Protein AF-A0A6V7M420-F1 (afdb_monomer)

Nearest PDB structures (foldseek):
  4k7r-assembly1_A  TM=6.117E-01  e=6.259E+00  Escherichia coli K-12
  6h03-assembly1_G  TM=1.681E-01  e=2.183E+00  Homo sapiens
  8jyw-assembly1_A  TM=1.915E-01  e=5.921E+00  Trichoplax adhaerens
  7pag-assembly1_A  TM=1.605E-01  e=6.992E+00  Mus musculus

pLDDT: mean 83.32, std 15.63, range [33.69, 97.94]

Organism: NCBI:txid1563983

InterPro domains:
  IPR001747 Vitellogenin, N-terminal [PF01347] (2-129)
  IPR015816 Vitellinogen, beta-sheet N-terminal [G3DSA:2.30.230.10] (2-146)
  IPR015819 Lipid transport protein, beta-sheet shell [SSF56968] (2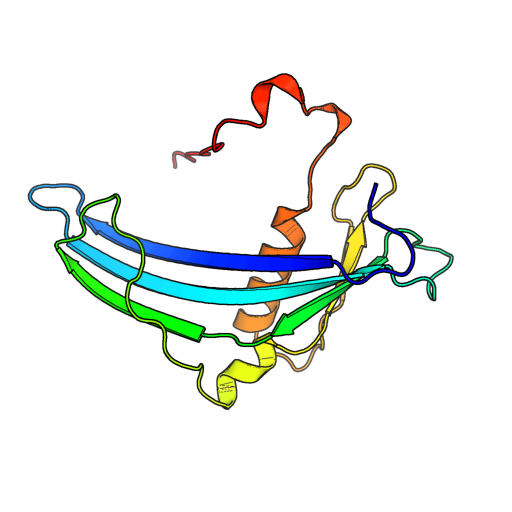-132)
  IPR050733 Vitellogenin/Apolipophorin [PTHR23345] (2-128)

Radius of gyration: 17.58 Å; Cα contacts (8 Å, |Δi|>4): 234; chains: 1; bounding box: 36×35×54 Å

Mean predicted aligned error: 7.97 Å

Sequence (146 aa):
PFPQDKVVTYKYVGDVKAGTIEPAPYASEFGISAYLHLKQDKRDAAHPNTFIAALSNVESGVYNGVSNVQDGYEVYDSIPEAAKIIEHPFAIVYDDLGRLLGVRINHQEPGWSKNMKKAIASMFNVDLHQLDLATLTKPKSFIANE

Structure (mmCIF, N/CA/C/O backbone):
data_AF-A0A6V7M420-F1
#
_entry.id   AF-A0A6V7M420-F1
#
loop_
_atom_site.group_PDB
_atom_site.id
_atom_site.type_symbol
_atom_site.label_atom_id
_atom_site.label_alt_id
_atom_site.label_comp_id
_atom_site.label_asym_id
_atom_site.label_entity_id
_atom_site.label_seq_id
_atom_site.pdbx_PDB_ins_code
_atom_site.Cartn_x
_atom_site.Cartn_y
_atom_site.Cartn_z
_atom_site.occupancy
_atom_site.B_iso_or_equiv
_atom_site.auth_seq_id
_atom_site.auth_comp_id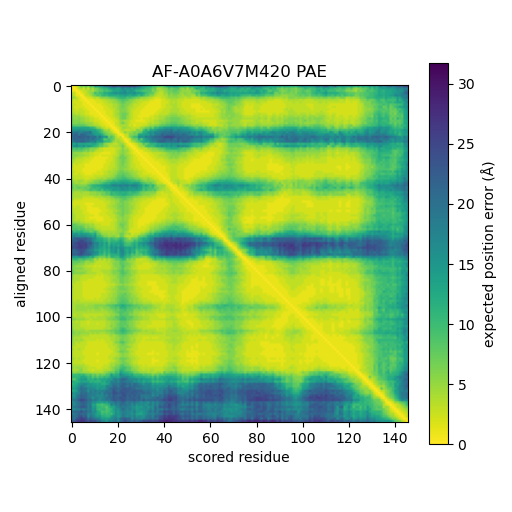
_atom_site.auth_asym_id
_atom_site.auth_atom_id
_atom_site.pdbx_PDB_model_num
ATOM 1 N N . PRO A 1 1 ? -18.720 5.451 4.525 1.00 62.94 1 PRO A N 1
ATOM 2 C CA . PRO A 1 1 ? -18.361 4.966 5.883 1.00 62.94 1 PRO A CA 1
ATOM 3 C C . PRO A 1 1 ? -17.649 3.605 5.821 1.00 62.94 1 PRO A C 1
ATOM 5 O O . PRO A 1 1 ? -18.130 2.715 5.123 1.00 62.94 1 PRO A O 1
ATOM 8 N N . PHE A 1 2 ? -16.509 3.454 6.506 1.00 73.69 2 PHE A N 1
ATOM 9 C CA . PHE A 1 2 ? -15.787 2.175 6.584 1.00 73.69 2 PHE A CA 1
ATOM 10 C C . PHE A 1 2 ? -16.604 1.153 7.401 1.00 73.69 2 PHE A C 1
ATOM 12 O O . PHE A 1 2 ? -17.187 1.535 8.420 1.00 73.69 2 PHE A O 1
ATOM 19 N N . PRO A 1 3 ? -16.701 -0.122 6.981 1.00 80.44 3 PRO A N 1
ATOM 20 C CA . PRO A 1 3 ? -17.501 -1.105 7.698 1.00 80.44 3 PRO A CA 1
ATOM 21 C C . PRO A 1 3 ? -16.876 -1.428 9.059 1.00 80.44 3 PRO A C 1
ATOM 23 O O . PRO A 1 3 ? -15.730 -1.867 9.152 1.00 80.44 3 PRO A O 1
ATOM 26 N N . GLN A 1 4 ? -17.655 -1.228 10.121 1.00 81.69 4 GLN A N 1
ATOM 27 C CA . GLN A 1 4 ? -17.197 -1.485 11.483 1.00 81.69 4 GLN A CA 1
ATOM 28 C C . GLN A 1 4 ? -16.937 -2.976 11.709 1.00 81.69 4 GLN A C 1
ATOM 30 O O . GLN A 1 4 ? -17.686 -3.826 11.227 1.00 81.69 4 GLN A O 1
ATOM 35 N N . ASP A 1 5 ? -15.861 -3.274 12.440 1.00 83.50 5 ASP A N 1
ATOM 36 C CA . ASP A 1 5 ? -15.441 -4.628 12.840 1.00 83.50 5 ASP A CA 1
ATOM 37 C C . ASP A 1 5 ? -15.187 -5.606 11.684 1.00 83.50 5 ASP A C 1
ATOM 39 O O . ASP A 1 5 ? -15.040 -6.810 11.898 1.00 83.50 5 ASP A O 1
ATOM 43 N N . LYS A 1 6 ? -15.066 -5.095 10.455 1.00 90.88 6 LYS A N 1
ATOM 44 C CA . LYS A 1 6 ? -14.725 -5.885 9.273 1.00 90.88 6 LYS A CA 1
ATOM 45 C C . LYS A 1 6 ? -13.334 -5.533 8.768 1.00 90.88 6 LYS A C 1
ATOM 47 O O . LYS A 1 6 ? -12.864 -4.404 8.903 1.00 90.88 6 LYS A O 1
ATOM 52 N N . VAL A 1 7 ? -12.692 -6.530 8.169 1.00 94.19 7 VAL A N 1
ATOM 53 C CA . VAL A 1 7 ? -11.508 -6.321 7.339 1.00 94.19 7 VAL A CA 1
ATOM 54 C C . VAL A 1 7 ? -11.993 -6.083 5.919 1.00 94.19 7 VAL A C 1
ATOM 56 O O . VAL A 1 7 ? -12.731 -6.905 5.374 1.00 94.19 7 VAL A O 1
ATOM 59 N N . VAL A 1 8 ? -11.592 -4.966 5.324 1.00 94.62 8 VAL A N 1
ATOM 60 C CA . VAL A 1 8 ? -11.808 -4.713 3.898 1.00 94.62 8 VAL A CA 1
ATOM 61 C C . VAL A 1 8 ? -10.536 -5.092 3.162 1.00 94.62 8 VAL A C 1
ATOM 63 O O . VAL A 1 8 ? -9.449 -4.690 3.569 1.00 94.62 8 VAL A O 1
ATOM 66 N N . THR A 1 9 ? -10.676 -5.882 2.101 1.00 95.88 9 THR A N 1
ATOM 67 C CA . THR A 1 9 ? -9.551 -6.318 1.271 1.00 95.88 9 THR A CA 1
ATOM 68 C C . THR A 1 9 ? -9.686 -5.712 -0.115 1.00 95.88 9 THR A C 1
ATOM 70 O O . THR A 1 9 ? -10.712 -5.889 -0.769 1.00 95.88 9 THR A O 1
ATOM 73 N N . TYR A 1 10 ? -8.648 -5.008 -0.553 1.00 94.69 10 TYR A N 1
ATOM 74 C CA . TYR A 1 10 ? -8.535 -4.420 -1.881 1.00 94.69 10 TYR A CA 1
ATOM 75 C C . TYR A 1 10 ? -7.463 -5.155 -2.679 1.00 94.69 10 TYR A C 1
ATOM 77 O O . TYR A 1 10 ? -6.445 -5.560 -2.119 1.00 94.69 10 TYR A O 1
ATOM 85 N N . LYS A 1 11 ? -7.652 -5.275 -3.996 1.00 94.50 11 LYS A N 1
ATOM 86 C CA . LYS A 1 11 ? -6.536 -5.569 -4.898 1.00 94.50 11 LYS A CA 1
ATOM 87 C C . LYS A 1 11 ? -5.744 -4.277 -5.084 1.00 94.50 11 LYS A C 1
ATOM 89 O O . LYS A 1 11 ? -6.298 -3.289 -5.561 1.00 94.50 11 LYS A O 1
ATOM 94 N N . TYR A 1 12 ? -4.482 -4.282 -4.677 1.00 93.50 12 TYR A N 1
ATOM 95 C CA . TYR A 1 12 ? -3.558 -3.170 -4.849 1.00 93.50 12 TYR A CA 1
ATOM 96 C C . TYR A 1 12 ? -2.642 -3.460 -6.037 1.00 93.50 12 TYR A C 1
ATOM 98 O O . TYR A 1 12 ? -2.065 -4.544 -6.139 1.00 93.50 12 TYR A O 1
ATOM 106 N N . VAL A 1 13 ? -2.532 -2.492 -6.940 1.00 91.25 13 VAL A N 1
ATOM 107 C CA . VAL A 1 13 ? -1.597 -2.514 -8.063 1.00 91.25 13 VAL A CA 1
ATOM 108 C C . VAL A 1 13 ? -0.950 -1.141 -8.125 1.00 91.25 13 VAL A C 1
ATOM 110 O O . VAL A 1 13 ? -1.649 -0.129 -8.067 1.00 91.25 13 VAL A O 1
ATOM 113 N N . GLY A 1 14 ? 0.372 -1.117 -8.206 1.00 88.94 14 GLY A N 1
ATOM 114 C CA . GLY A 1 14 ? 1.138 0.089 -8.477 1.00 88.94 14 GLY A CA 1
ATOM 115 C C . GLY A 1 14 ? 2.190 -0.212 -9.526 1.00 88.94 14 GLY A C 1
ATOM 116 O O . GLY A 1 14 ? 2.800 -1.278 -9.501 1.00 88.94 14 GLY A O 1
ATOM 117 N N . ASP A 1 15 ? 2.418 0.720 -10.435 1.00 88.00 15 ASP A N 1
ATOM 118 C CA . ASP A 1 15 ? 3.480 0.618 -11.421 1.00 88.00 15 ASP A CA 1
ATOM 119 C C . ASP A 1 15 ? 4.182 1.963 -11.593 1.00 88.00 15 ASP A C 1
ATOM 121 O O . ASP A 1 15 ? 3.647 3.030 -11.282 1.00 88.00 15 ASP A O 1
ATOM 125 N N . VAL A 1 16 ? 5.434 1.886 -12.024 1.00 85.50 16 VAL A N 1
ATOM 126 C CA . VAL A 1 16 ? 6.220 3.025 -12.473 1.00 85.50 16 VAL A CA 1
ATOM 127 C C . VAL A 1 16 ? 6.801 2.677 -13.830 1.00 85.50 16 VAL A C 1
ATOM 129 O O . VAL A 1 16 ? 7.348 1.591 -14.019 1.00 85.50 16 VAL A O 1
ATOM 132 N N . LYS A 1 17 ? 6.681 3.606 -14.775 1.00 85.31 17 LYS A N 1
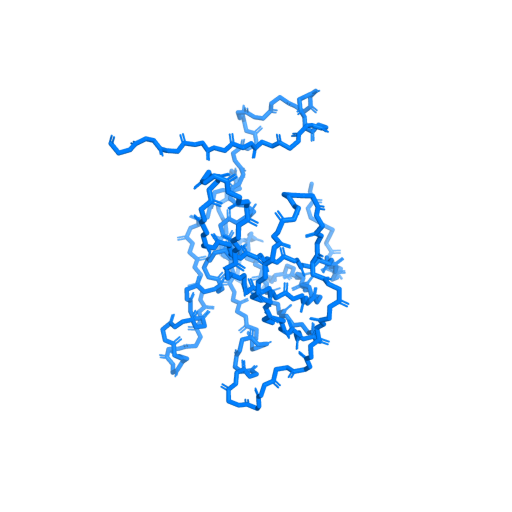ATOM 133 C CA . LYS A 1 17 ? 7.177 3.461 -16.141 1.00 85.31 17 LYS A CA 1
ATOM 134 C C . LYS A 1 17 ? 8.120 4.618 -16.441 1.00 85.31 17 LYS A C 1
ATOM 136 O O . LYS A 1 17 ? 7.770 5.776 -16.221 1.00 85.31 17 LYS A O 1
ATOM 141 N N . ALA A 1 18 ? 9.311 4.309 -16.934 1.00 85.12 18 ALA A N 1
ATOM 142 C CA . ALA A 1 18 ? 10.288 5.283 -17.401 1.00 85.12 18 ALA A CA 1
ATOM 143 C C . ALA A 1 18 ? 10.665 4.934 -18.842 1.00 85.12 18 ALA A C 1
ATOM 145 O O . ALA A 1 18 ? 11.132 3.828 -19.112 1.00 85.12 18 ALA A O 1
ATOM 146 N N . GLY A 1 19 ? 10.446 5.856 -19.776 1.00 82.75 19 GLY A N 1
ATOM 147 C CA . GLY A 1 19 ? 10.561 5.546 -21.196 1.00 82.75 19 GLY A CA 1
ATOM 148 C C . GLY A 1 19 ? 10.496 6.758 -22.113 1.00 82.75 19 GLY A C 1
ATOM 149 O O . GLY A 1 19 ? 10.334 7.891 -21.663 1.00 82.75 19 GLY A O 1
ATOM 150 N N . THR A 1 20 ? 10.620 6.502 -23.412 1.00 78.75 20 THR A N 1
ATOM 151 C CA . THR A 1 20 ? 10.439 7.500 -24.472 1.00 78.75 20 THR A CA 1
ATOM 152 C C . THR A 1 20 ? 9.061 7.348 -25.092 1.00 78.75 20 THR A C 1
ATOM 154 O O . THR A 1 20 ? 8.619 6.228 -25.321 1.00 78.75 20 THR A O 1
ATOM 157 N N . ILE A 1 21 ? 8.387 8.461 -25.386 1.00 70.06 21 ILE A N 1
ATOM 158 C CA . ILE A 1 21 ? 7.113 8.452 -26.128 1.00 70.06 21 ILE A CA 1
ATOM 159 C C . ILE A 1 21 ? 7.382 8.451 -27.644 1.00 70.06 21 ILE A C 1
ATOM 161 O O . ILE A 1 21 ? 6.676 7.787 -28.398 1.00 70.06 21 ILE A O 1
ATOM 165 N N . GLU A 1 22 ? 8.447 9.124 -28.087 1.00 68.38 22 GLU A N 1
ATOM 166 C CA . GLU A 1 22 ? 8.865 9.225 -29.490 1.00 68.38 22 GLU A CA 1
ATOM 167 C C . GLU A 1 22 ? 10.349 8.848 -29.659 1.00 68.38 22 GLU A C 1
ATOM 169 O O . GLU A 1 22 ? 11.135 9.067 -28.732 1.00 68.38 22 GLU A O 1
ATOM 174 N N . PRO A 1 23 ? 10.776 8.319 -30.829 1.00 65.06 23 PRO A N 1
ATOM 175 C CA . PRO A 1 23 ? 9.977 7.969 -32.015 1.00 65.06 23 PRO A CA 1
ATOM 176 C C . PRO A 1 23 ? 9.306 6.583 -31.937 1.00 65.06 23 PRO A C 1
ATOM 178 O O . PRO A 1 23 ? 8.488 6.255 -32.791 1.00 65.06 23 PRO A O 1
ATOM 181 N N . ALA A 1 24 ? 9.639 5.771 -30.929 1.00 64.25 24 ALA A N 1
ATOM 182 C CA . ALA A 1 24 ? 8.966 4.511 -30.627 1.00 64.25 24 ALA A CA 1
ATOM 183 C C . ALA A 1 24 ? 8.806 4.371 -29.106 1.00 64.25 24 ALA A C 1
ATOM 185 O O . ALA A 1 24 ? 9.744 4.707 -28.371 1.00 64.25 24 ALA A O 1
ATOM 186 N N . PRO A 1 25 ? 7.648 3.886 -28.625 1.00 73.31 25 PRO A N 1
ATOM 187 C CA . PRO A 1 25 ? 7.404 3.783 -27.205 1.00 73.31 25 PRO A CA 1
ATOM 188 C C . PRO A 1 25 ? 8.200 2.614 -26.634 1.00 73.31 25 PRO A C 1
ATOM 190 O O . PRO A 1 25 ? 7.962 1.446 -26.941 1.00 73.31 25 PRO A O 1
ATOM 193 N N . TYR A 1 26 ? 9.184 2.944 -25.813 1.00 78.88 26 TYR A N 1
ATOM 194 C CA . TYR A 1 26 ? 10.021 1.975 -25.125 1.00 78.88 26 TYR A CA 1
ATOM 195 C C . TYR A 1 26 ? 10.067 2.363 -23.660 1.00 78.88 26 TYR A C 1
ATOM 197 O O . TYR A 1 26 ? 10.348 3.522 -23.349 1.00 78.88 26 TYR A O 1
ATOM 205 N N . ALA A 1 27 ? 9.783 1.419 -22.768 1.00 81.81 27 ALA A N 1
ATOM 206 C CA . ALA A 1 27 ? 9.747 1.687 -21.341 1.00 81.81 27 ALA A CA 1
ATOM 207 C C . ALA A 1 27 ? 10.458 0.594 -20.549 1.00 81.81 27 ALA A C 1
ATOM 209 O O . ALA A 1 27 ? 10.317 -0.601 -20.811 1.00 81.81 27 ALA A O 1
ATOM 210 N N . SER A 1 28 ? 11.214 1.043 -19.551 1.00 83.50 28 SER A N 1
ATOM 211 C CA . SER A 1 28 ? 11.539 0.248 -18.377 1.00 83.50 28 SER A CA 1
ATOM 212 C C . SER A 1 28 ? 10.434 0.474 -17.364 1.00 83.50 28 SER A C 1
ATOM 214 O O . SER A 1 28 ? 10.187 1.602 -16.936 1.00 83.50 28 SER A O 1
ATOM 216 N N . GLU A 1 29 ? 9.758 -0.594 -16.998 1.00 86.19 29 GLU A N 1
ATOM 217 C CA . GLU A 1 29 ? 8.665 -0.544 -16.053 1.00 86.19 29 GLU A CA 1
ATOM 218 C C . GLU A 1 29 ? 9.058 -1.327 -14.794 1.00 86.19 29 GLU A C 1
ATOM 220 O O . GLU A 1 29 ? 9.894 -2.231 -14.840 1.00 86.19 29 GLU A O 1
ATOM 225 N N . PHE A 1 30 ? 8.430 -1.021 -13.668 1.00 88.31 30 PHE A N 1
ATOM 226 C CA . PHE A 1 30 ? 8.441 -1.848 -12.465 1.00 88.31 30 PHE A CA 1
ATOM 227 C C . PHE A 1 30 ? 7.031 -1.854 -11.888 1.00 88.31 30 PHE A C 1
ATOM 229 O O . PHE A 1 30 ? 6.442 -0.792 -11.691 1.00 88.31 30 PHE A O 1
ATOM 236 N N . GLY A 1 31 ? 6.495 -3.042 -11.626 1.00 90.94 31 GLY A N 1
ATOM 237 C CA . GLY A 1 31 ? 5.154 -3.231 -11.089 1.00 90.94 31 GLY A CA 1
ATOM 238 C C . GLY A 1 31 ? 5.172 -3.917 -9.728 1.00 90.94 31 GLY A C 1
ATOM 239 O O . GLY A 1 31 ? 6.027 -4.756 -9.455 1.00 90.94 31 GLY A O 1
ATOM 240 N N . ILE A 1 32 ? 4.173 -3.617 -8.903 1.00 93.25 32 ILE A N 1
ATOM 241 C CA . ILE A 1 32 ? 3.846 -4.335 -7.671 1.00 93.25 32 ILE A CA 1
ATOM 242 C C . ILE A 1 32 ? 2.356 -4.696 -7.664 1.00 93.25 32 ILE A C 1
ATOM 244 O O . ILE A 1 32 ? 1.508 -3.864 -7.991 1.00 93.25 32 ILE A O 1
ATOM 248 N N . SER A 1 33 ? 2.029 -5.925 -7.267 1.00 94.81 33 SER A N 1
ATOM 249 C CA . SER A 1 33 ? 0.657 -6.365 -7.003 1.00 94.81 33 SER A CA 1
ATOM 250 C C . SER A 1 33 ? 0.561 -6.991 -5.618 1.00 94.81 33 SER A C 1
ATOM 252 O O . SER A 1 33 ? 1.502 -7.628 -5.158 1.00 94.81 33 SER A O 1
ATOM 254 N N . ALA A 1 34 ? -0.544 -6.752 -4.915 1.00 96.88 34 ALA A N 1
ATOM 255 C CA . ALA A 1 34 ? -0.771 -7.280 -3.575 1.00 96.88 34 ALA A CA 1
ATOM 256 C C . ALA A 1 34 ? -2.259 -7.261 -3.204 1.00 96.88 34 ALA A C 1
ATOM 258 O O . ALA A 1 34 ? -3.074 -6.581 -3.839 1.00 96.88 34 ALA A O 1
ATOM 259 N N . TYR A 1 35 ? -2.603 -7.916 -2.098 1.00 97.94 35 TYR A N 1
ATOM 260 C CA . TYR A 1 35 ? -3.850 -7.660 -1.382 1.00 97.94 35 TYR A CA 1
ATOM 261 C C . TYR A 1 35 ? -3.604 -6.691 -0.227 1.00 97.94 35 TYR A C 1
ATOM 263 O O . TYR A 1 35 ? -2.790 -6.950 0.654 1.00 97.94 35 TYR A O 1
ATOM 271 N N . LEU A 1 36 ? -4.326 -5.571 -0.218 1.00 97.62 36 LEU A N 1
ATOM 272 C CA . LEU A 1 36 ? -4.302 -4.593 0.864 1.00 97.62 36 LEU A CA 1
ATOM 273 C C . LEU A 1 36 ? -5.472 -4.842 1.812 1.00 97.62 36 LEU A C 1
ATOM 275 O O . LEU A 1 36 ? -6.633 -4.674 1.439 1.00 97.62 36 LEU A O 1
ATOM 279 N N . HIS A 1 37 ? -5.158 -5.185 3.054 1.00 97.44 37 HIS A N 1
ATOM 280 C CA . HIS A 1 37 ? -6.122 -5.373 4.127 1.00 97.44 37 HIS A CA 1
ATOM 281 C C . HIS A 1 37 ? -6.179 -4.130 5.007 1.00 97.44 37 HIS A C 1
ATOM 283 O O . HIS A 1 37 ? -5.155 -3.688 5.524 1.00 97.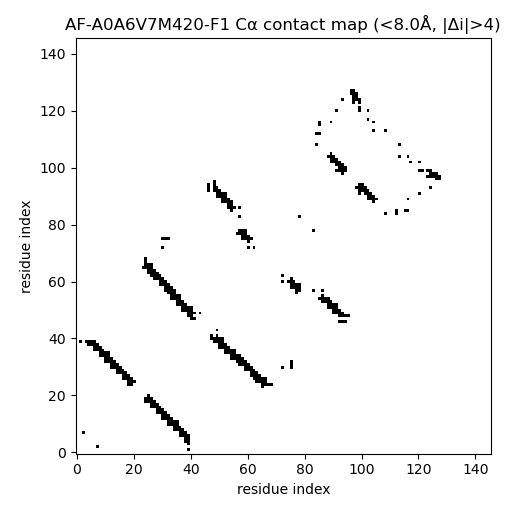44 37 HIS A O 1
ATOM 289 N N . LEU A 1 38 ? -7.381 -3.600 5.219 1.00 95.56 38 LEU A N 1
ATOM 290 C CA . LEU A 1 38 ? -7.644 -2.496 6.136 1.00 95.56 38 LEU A CA 1
ATOM 291 C C . LEU A 1 38 ? -8.612 -2.941 7.227 1.00 95.56 38 LEU A C 1
ATOM 293 O O . LEU A 1 38 ? -9.623 -3.590 6.952 1.00 95.56 38 LEU A O 1
ATOM 297 N N . LYS A 1 39 ? -8.327 -2.555 8.470 1.00 94.94 39 LYS A N 1
ATOM 298 C CA . LYS A 1 39 ? -9.213 -2.763 9.617 1.00 94.94 39 LYS A CA 1
ATOM 299 C C . LYS A 1 39 ? -9.160 -1.554 10.538 1.00 94.94 39 LYS A C 1
ATOM 301 O O . LYS A 1 39 ? -8.075 -1.097 10.879 1.00 94.94 39 LYS A O 1
ATOM 306 N N . GLN A 1 40 ? -10.315 -1.070 10.983 1.00 93.12 40 GLN A N 1
ATOM 307 C CA . GLN A 1 40 ? -10.370 0.003 11.975 1.00 93.12 40 GLN A CA 1
ATOM 308 C C . GLN A 1 40 ? -9.792 -0.465 13.322 1.00 93.12 40 GLN A C 1
ATOM 310 O O . GLN A 1 40 ? -10.141 -1.540 13.819 1.00 93.12 40 GLN A O 1
ATOM 315 N N . ASP A 1 41 ? -8.918 0.348 13.912 1.00 91.56 41 ASP A N 1
ATOM 316 C CA . ASP A 1 41 ? -8.361 0.144 15.244 1.00 91.56 41 ASP A CA 1
ATOM 317 C C . ASP A 1 41 ? -9.156 0.943 16.279 1.00 91.56 41 ASP A C 1
ATOM 319 O O . ASP A 1 41 ? -9.113 2.169 16.304 1.00 91.56 41 ASP A O 1
ATOM 323 N N . LYS A 1 42 ? -9.872 0.238 17.158 1.00 86.56 42 LYS A N 1
ATOM 324 C CA . LYS A 1 42 ? -10.705 0.843 18.209 1.00 86.56 42 LYS A CA 1
ATOM 325 C C . LYS A 1 42 ? -9.961 1.060 19.533 1.00 86.56 42 LYS A C 1
ATOM 327 O O . LYS A 1 42 ? -10.577 1.461 20.514 1.00 86.56 42 LYS A O 1
ATOM 332 N N . ARG A 1 43 ? -8.660 0.750 19.599 1.00 86.06 43 ARG A N 1
ATOM 333 C CA . ARG A 1 43 ? -7.875 0.852 20.843 1.00 86.06 43 ARG A CA 1
ATOM 334 C C . ARG A 1 43 ? -7.523 2.295 21.213 1.00 86.06 43 ARG A C 1
ATOM 336 O O . ARG A 1 43 ? -7.347 2.578 22.393 1.00 86.06 43 ARG A O 1
ATOM 343 N N . ASP A 1 44 ? -7.411 3.188 20.230 1.00 78.75 44 ASP A N 1
ATOM 344 C CA . ASP A 1 44 ? -7.061 4.599 20.433 1.00 78.75 44 ASP A CA 1
ATOM 345 C C . ASP A 1 44 ? -8.333 5.461 20.457 1.00 78.75 44 ASP A C 1
ATOM 347 O O . ASP A 1 44 ? -8.820 5.916 19.425 1.00 78.75 44 ASP A O 1
ATOM 351 N N . ALA A 1 45 ? -8.893 5.668 21.653 1.00 81.69 45 ALA A N 1
ATOM 352 C CA . ALA A 1 45 ? -10.113 6.459 21.832 1.00 81.69 45 ALA A CA 1
ATOM 353 C C . ALA A 1 45 ? -9.944 7.941 21.446 1.00 81.69 45 ALA A C 1
ATOM 355 O O . ALA A 1 45 ? -10.938 8.604 21.159 1.00 81.69 45 ALA A O 1
ATOM 356 N N . ALA A 1 46 ? -8.710 8.460 21.424 1.00 84.31 46 ALA A N 1
ATOM 357 C CA . ALA A 1 46 ? -8.431 9.827 20.989 1.00 84.31 46 ALA A CA 1
ATOM 358 C C . ALA A 1 46 ? -8.437 9.965 19.456 1.00 84.31 46 ALA A C 1
ATOM 360 O O . ALA A 1 46 ? -8.614 11.067 18.945 1.00 84.31 46 ALA A O 1
ATOM 361 N N . HIS A 1 47 ? -8.272 8.856 18.727 1.00 85.31 47 HIS A N 1
ATOM 362 C CA . HIS A 1 47 ? -8.187 8.831 17.268 1.00 85.31 47 HIS A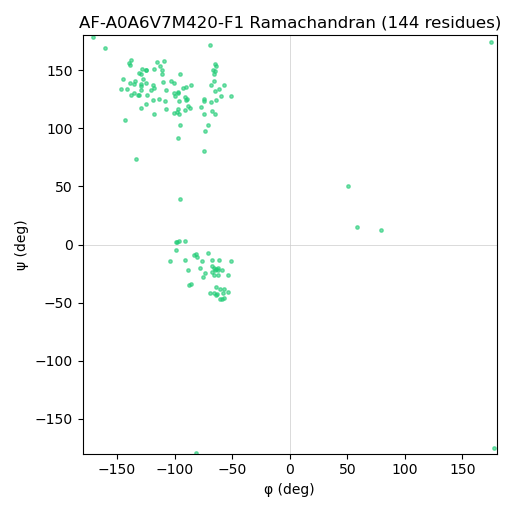 CA 1
ATOM 363 C C . HIS A 1 47 ? -9.085 7.721 16.693 1.00 85.31 47 HIS A C 1
ATOM 365 O O . HIS A 1 47 ? -8.578 6.698 16.216 1.00 85.31 47 HIS A O 1
ATOM 371 N N . PRO A 1 48 ? -10.421 7.904 16.694 1.00 87.38 48 PRO A N 1
ATOM 372 C CA . PRO A 1 48 ? -11.375 6.876 16.264 1.00 87.38 48 PRO A CA 1
ATOM 373 C C . PRO A 1 48 ? -11.219 6.470 14.788 1.00 87.38 48 PRO A C 1
ATOM 375 O O . PRO A 1 48 ? -11.622 5.370 14.406 1.00 87.38 48 PRO A O 1
ATOM 378 N N . ASN A 1 49 ? -10.590 7.318 13.969 1.00 89.81 49 ASN A N 1
ATOM 379 C CA . ASN A 1 49 ? -10.297 7.070 12.554 1.00 89.81 49 ASN A CA 1
ATOM 380 C C . ASN A 1 49 ? -8.872 6.521 12.351 1.00 89.81 49 ASN A C 1
ATOM 382 O O . ASN A 1 49 ? -8.171 6.887 11.404 1.00 89.81 49 ASN A O 1
ATOM 386 N N . THR A 1 50 ? -8.436 5.646 13.260 1.00 93.44 50 THR A N 1
ATOM 387 C CA . THR A 1 50 ? -7.194 4.878 13.122 1.00 93.44 50 THR A CA 1
ATOM 388 C C . THR A 1 50 ? -7.476 3.553 12.421 1.00 93.44 50 THR A C 1
ATOM 390 O O . THR A 1 50 ? -8.427 2.847 12.754 1.00 93.44 50 THR A O 1
ATOM 393 N N . PHE A 1 51 ? -6.628 3.181 11.468 1.00 94.38 51 PHE A N 1
ATOM 394 C CA . PHE A 1 51 ? -6.735 1.945 10.700 1.00 94.38 51 PHE A CA 1
ATOM 395 C C . PHE A 1 51 ? -5.413 1.189 10.720 1.00 94.38 51 PHE A C 1
ATOM 397 O O . PHE A 1 51 ? -4.355 1.787 10.548 1.00 94.38 51 PHE A O 1
ATOM 404 N N . ILE A 1 52 ? -5.467 -0.130 10.888 1.00 96.00 52 ILE A N 1
ATOM 405 C CA . ILE A 1 52 ? -4.339 -1.022 10.634 1.00 96.00 52 ILE A CA 1
ATOM 406 C C . ILE A 1 52 ? -4.408 -1.473 9.180 1.00 96.00 52 ILE A C 1
ATOM 408 O O . ILE A 1 52 ? -5.421 -2.028 8.745 1.00 96.00 52 ILE A O 1
ATOM 412 N N . ALA A 1 53 ? -3.321 -1.234 8.458 1.00 97.12 53 ALA A N 1
ATOM 413 C CA . ALA A 1 53 ? -3.103 -1.648 7.088 1.00 97.12 53 ALA A CA 1
ATOM 414 C C . ALA A 1 53 ? -2.043 -2.748 7.029 1.00 97.12 53 ALA A C 1
ATOM 416 O O . ALA A 1 53 ? -1.039 -2.675 7.737 1.00 97.12 53 ALA A O 1
ATOM 417 N N . ALA A 1 54 ? -2.250 -3.748 6.180 1.00 97.88 54 ALA A N 1
ATOM 418 C CA . ALA A 1 54 ? -1.262 -4.782 5.889 1.00 97.88 54 ALA A CA 1
ATOM 419 C C . ALA A 1 54 ? -1.361 -5.203 4.423 1.00 97.88 54 ALA A C 1
ATOM 421 O O . ALA A 1 54 ? -2.465 -5.293 3.884 1.00 97.88 54 ALA A O 1
ATOM 422 N N . LEU A 1 55 ? -0.216 -5.467 3.800 1.00 97.88 55 LEU A N 1
ATOM 423 C CA . LEU A 1 55 ? -0.163 -6.098 2.487 1.00 97.88 55 LEU A CA 1
ATOM 424 C C . LEU A 1 55 ? 0.030 -7.604 2.660 1.00 97.88 55 LEU A C 1
ATOM 426 O O . LEU A 1 55 ? 0.702 -8.035 3.594 1.00 97.88 55 LEU A O 1
ATOM 430 N N . SER A 1 56 ? -0.543 -8.390 1.758 1.00 97.62 56 SER A N 1
ATOM 431 C CA . SER A 1 56 ? -0.264 -9.818 1.639 1.00 97.62 56 SER A CA 1
ATOM 432 C C . SER A 1 56 ? -0.127 -10.223 0.180 1.00 97.62 56 SER A C 1
ATOM 434 O O . SER A 1 56 ? -0.628 -9.532 -0.716 1.00 97.62 56 SER A O 1
ATOM 436 N N . ASN A 1 57 ? 0.552 -11.352 -0.031 1.00 96.94 57 ASN A N 1
ATOM 437 C CA . ASN A 1 57 ? 0.831 -11.926 -1.343 1.00 96.94 57 ASN A CA 1
ATOM 438 C C . ASN A 1 57 ? 1.441 -10.874 -2.270 1.00 96.94 57 ASN A C 1
ATOM 440 O O . ASN A 1 57 ? 0.923 -10.619 -3.355 1.00 96.94 57 ASN A O 1
ATOM 444 N N . VAL A 1 58 ? 2.482 -10.195 -1.785 1.00 96.88 58 VAL A N 1
ATOM 445 C CA . VAL A 1 58 ? 3.130 -9.153 -2.569 1.00 96.88 58 VAL A CA 1
ATOM 446 C C . VAL A 1 58 ? 3.976 -9.800 -3.657 1.00 96.88 58 VAL A C 1
ATOM 448 O O . VAL A 1 58 ? 4.866 -10.611 -3.394 1.00 96.88 58 VAL A O 1
ATOM 451 N N . GLU A 1 59 ? 3.718 -9.389 -4.886 1.00 96.06 59 GLU A N 1
ATOM 452 C CA . GLU A 1 59 ? 4.439 -9.816 -6.072 1.00 96.06 59 GLU A CA 1
ATOM 453 C C . GLU A 1 59 ? 4.973 -8.584 -6.808 1.00 96.06 59 GLU A C 1
ATOM 455 O O . GLU A 1 59 ? 4.389 -7.497 -6.748 1.00 96.06 59 GLU A O 1
ATOM 460 N N . SER A 1 60 ? 6.100 -8.736 -7.496 1.00 93.94 60 SER A N 1
ATOM 461 C CA . SER A 1 60 ? 6.733 -7.674 -8.276 1.00 93.94 60 SER A CA 1
ATOM 462 C C . SER A 1 60 ? 7.091 -8.150 -9.674 1.00 93.94 60 SER A C 1
ATOM 464 O O . SER A 1 60 ? 7.453 -9.309 -9.854 1.00 93.94 60 SER A O 1
ATOM 466 N N . GLY A 1 61 ? 7.028 -7.246 -10.644 1.00 90.38 61 GLY A N 1
ATOM 467 C CA . GLY A 1 61 ? 7.397 -7.506 -12.031 1.00 90.38 61 GLY A CA 1
ATOM 468 C C . GLY A 1 61 ? 8.365 -6.448 -12.548 1.00 90.38 61 GLY A C 1
ATOM 469 O O . GLY A 1 61 ? 8.289 -5.281 -12.154 1.00 90.38 61 GLY A O 1
ATOM 470 N N . VAL A 1 62 ? 9.270 -6.867 -13.432 1.00 87.94 62 VAL A N 1
ATOM 471 C CA . VAL A 1 62 ? 10.129 -5.984 -14.233 1.00 87.94 62 VAL A CA 1
ATOM 472 C C . VAL A 1 62 ? 9.952 -6.298 -15.717 1.00 87.94 62 VAL A C 1
ATOM 474 O O . VAL A 1 62 ? 9.851 -7.455 -16.115 1.00 87.94 62 VAL A O 1
ATOM 477 N N . TYR A 1 63 ? 9.908 -5.260 -16.534 1.00 83.94 63 TYR A N 1
ATOM 478 C CA . TYR A 1 63 ? 9.621 -5.305 -17.955 1.00 83.94 63 TYR A CA 1
ATOM 479 C C . TYR A 1 63 ? 10.442 -4.209 -18.598 1.00 83.94 63 TYR A C 1
ATOM 481 O O . TYR A 1 63 ? 10.524 -3.083 -18.103 1.00 83.94 63 TYR A O 1
ATOM 489 N N . ASN A 1 64 ? 11.089 -4.565 -19.692 1.00 82.31 64 ASN A N 1
ATOM 490 C CA . ASN A 1 64 ? 11.933 -3.661 -20.432 1.00 82.31 64 ASN A CA 1
ATOM 491 C C . ASN A 1 64 ? 11.743 -3.987 -21.906 1.00 82.31 64 ASN A C 1
ATOM 493 O O . ASN A 1 64 ? 12.155 -5.055 -22.363 1.00 82.31 64 ASN A O 1
ATOM 497 N N . GLY A 1 65 ? 11.048 -3.111 -22.622 1.00 80.06 65 GLY A N 1
ATOM 498 C CA . GLY A 1 65 ? 10.632 -3.424 -23.976 1.00 80.06 65 GLY A CA 1
ATOM 499 C C . GLY A 1 65 ? 9.790 -2.344 -24.629 1.00 80.06 65 GLY A C 1
ATOM 500 O O . GLY A 1 65 ? 9.576 -1.256 -24.088 1.00 80.06 65 GLY A O 1
ATOM 501 N N . VAL A 1 66 ? 9.318 -2.680 -25.829 1.00 77.12 66 VAL A N 1
ATOM 502 C CA . VAL A 1 66 ? 8.358 -1.867 -26.574 1.00 77.12 66 VAL A CA 1
ATOM 503 C C . VAL A 1 66 ? 7.057 -1.840 -25.781 1.00 77.12 66 VAL A C 1
ATOM 505 O O . VAL A 1 66 ? 6.401 -2.865 -25.633 1.00 77.12 66 VAL A O 1
ATOM 508 N N . SER A 1 67 ? 6.705 -0.673 -25.250 1.00 68.06 67 SER A N 1
ATOM 509 C CA . SER A 1 67 ? 5.530 -0.517 -24.396 1.00 68.06 67 SER A CA 1
ATOM 510 C C . SER A 1 67 ? 4.379 0.011 -25.238 1.00 68.06 67 SER A C 1
ATOM 512 O O . SER A 1 67 ? 4.413 1.140 -25.724 1.00 68.06 67 SER A O 1
ATOM 514 N N . ASN A 1 68 ? 3.331 -0.788 -25.413 1.00 64.81 68 ASN A N 1
ATOM 515 C CA . ASN A 1 68 ? 2.044 -0.213 -25.770 1.00 64.81 68 ASN A CA 1
ATOM 516 C C . ASN A 1 68 ? 1.511 0.428 -24.490 1.00 64.81 68 ASN A C 1
ATOM 518 O O . ASN A 1 68 ? 1.357 -0.252 -23.481 1.00 64.81 68 ASN A O 1
ATOM 522 N N . VAL A 1 69 ? 1.205 1.725 -24.522 1.00 55.12 69 VAL A N 1
ATOM 523 C CA . VAL A 1 69 ? 0.767 2.530 -23.360 1.00 55.12 69 VAL A CA 1
ATOM 524 C C . VAL A 1 69 ? -0.402 1.897 -22.562 1.00 55.12 69 VAL A C 1
ATOM 526 O O . VAL A 1 69 ? -0.664 2.306 -21.434 1.00 55.12 69 VAL A O 1
ATOM 529 N N . GLN A 1 70 ? -1.094 0.894 -23.116 1.00 53.47 70 GLN A N 1
ATOM 530 C CA . GLN A 1 70 ? -2.264 0.223 -22.541 1.00 53.47 70 GLN A CA 1
ATOM 531 C C . GLN A 1 70 ? -2.029 -1.172 -21.944 1.00 53.47 70 GLN A C 1
ATOM 533 O O . GLN A 1 70 ? -2.906 -1.636 -21.214 1.00 53.47 70 GLN A O 1
ATOM 538 N N . ASP A 1 71 ? -0.898 -1.829 -22.201 1.00 54.25 71 ASP A N 1
ATOM 539 C CA . ASP A 1 71 ? -0.704 -3.201 -21.732 1.00 54.25 71 ASP A CA 1
ATOM 540 C C . ASP A 1 71 ? -0.135 -3.174 -20.303 1.00 54.25 71 ASP A C 1
ATOM 542 O O . ASP A 1 71 ? 0.912 -2.586 -20.011 1.00 54.25 71 ASP A O 1
ATOM 546 N N . GLY A 1 72 ? -0.912 -3.718 -19.365 1.00 55.22 72 GLY A N 1
ATOM 547 C CA . GLY A 1 72 ? -0.483 -3.918 -17.984 1.00 55.22 72 GLY A CA 1
ATOM 548 C C . GLY A 1 72 ? 0.598 -4.995 -17.886 1.00 55.22 72 GLY A C 1
ATOM 549 O O . GLY A 1 72 ? 0.879 -5.713 -18.841 1.00 55.22 72 GLY A O 1
ATOM 550 N N . TYR A 1 73 ? 1.191 -5.138 -16.704 1.00 61.59 73 TYR A N 1
ATOM 551 C CA . TYR A 1 73 ? 2.163 -6.198 -16.449 1.00 61.59 73 TYR A CA 1
ATOM 552 C C . TYR A 1 73 ? 1.545 -7.593 -16.549 1.00 61.59 73 TYR A C 1
ATOM 554 O O . TYR A 1 73 ? 0.607 -7.905 -15.814 1.00 61.59 73 TYR A O 1
ATOM 562 N N . GLU A 1 74 ? 2.112 -8.446 -17.404 1.00 63.06 74 GLU A N 1
ATOM 563 C CA . GLU A 1 74 ? 1.658 -9.834 -17.565 1.00 63.06 74 GLU A CA 1
ATOM 564 C C . GLU A 1 74 ? 2.331 -10.818 -16.596 1.00 63.06 74 GLU A C 1
ATOM 566 O O . GLU A 1 74 ? 1.763 -11.873 -16.317 1.00 63.06 74 GLU A O 1
ATOM 571 N N . VAL A 1 75 ? 3.512 -10.490 -16.054 1.00 75.69 75 VAL A N 1
ATOM 572 C CA . VAL A 1 75 ? 4.288 -11.411 -15.205 1.00 75.69 75 VAL A CA 1
ATOM 573 C C . VAL A 1 75 ? 4.693 -10.739 -13.898 1.00 75.69 75 VAL A C 1
ATOM 575 O O . VAL A 1 75 ? 5.432 -9.754 -13.888 1.00 75.69 75 VAL A O 1
ATOM 578 N N . TYR A 1 76 ? 4.203 -11.302 -12.798 1.00 86.38 76 TYR A N 1
ATOM 579 C CA . TYR A 1 76 ? 4.582 -10.954 -11.438 1.00 86.38 76 TYR A CA 1
ATOM 580 C C . TYR A 1 76 ? 5.205 -12.178 -10.771 1.00 86.38 76 TYR A C 1
ATOM 582 O O . TYR A 1 76 ? 4.659 -13.276 -10.855 1.00 86.38 76 TYR A O 1
ATOM 590 N N . ASP A 1 77 ? 6.325 -11.970 -10.086 1.00 91.94 77 ASP A N 1
ATOM 591 C CA . ASP A 1 77 ? 6.990 -12.986 -9.278 1.00 91.94 77 ASP A CA 1
ATOM 592 C C . ASP A 1 77 ? 6.911 -12.620 -7.795 1.00 91.94 77 ASP A C 1
ATOM 594 O O . ASP A 1 77 ? 6.842 -11.445 -7.421 1.00 91.94 77 ASP A O 1
ATOM 598 N N . SER A 1 78 ? 6.963 -13.625 -6.920 1.00 93.50 78 SER A N 1
ATOM 599 C CA . SER A 1 78 ? 7.043 -13.392 -5.475 1.00 93.50 78 SER A CA 1
ATOM 600 C C . SER A 1 78 ? 8.257 -12.533 -5.115 1.00 93.50 78 SER A C 1
ATOM 602 O O . SER A 1 78 ? 9.367 -12.762 -5.600 1.00 93.50 78 SER A O 1
ATOM 604 N N . ILE A 1 79 ? 8.064 -11.569 -4.214 1.00 95.19 79 ILE A N 1
ATOM 605 C CA . ILE A 1 79 ? 9.162 -10.708 -3.767 1.00 95.19 79 ILE A CA 1
ATOM 606 C C . ILE A 1 79 ? 10.225 -11.492 -2.970 1.00 95.19 79 ILE A C 1
ATOM 608 O O . ILE A 1 79 ? 9.902 -12.459 -2.271 1.00 95.19 79 ILE A O 1
ATOM 612 N N . PRO A 1 80 ? 11.503 -11.068 -3.011 1.00 94.50 80 PRO A N 1
ATOM 613 C CA . PRO A 1 80 ? 12.552 -11.689 -2.207 1.00 94.50 80 PRO A CA 1
ATOM 614 C C . PRO A 1 80 ? 12.306 -11.492 -0.704 1.00 94.50 80 PRO A C 1
ATOM 616 O O . PRO A 1 80 ? 11.704 -10.506 -0.281 1.00 94.50 80 PRO A O 1
ATOM 619 N N . GLU A 1 81 ? 12.856 -12.383 0.127 1.00 93.12 81 GLU A N 1
ATOM 620 C CA . GLU A 1 81 ? 12.659 -12.368 1.588 1.00 93.12 81 GLU A CA 1
ATOM 621 C C . GLU A 1 81 ? 13.010 -11.014 2.230 1.00 93.12 81 GLU A C 1
ATOM 623 O O . GLU A 1 81 ? 12.268 -10.498 3.061 1.00 93.12 81 GLU A O 1
ATOM 628 N N . ALA A 1 82 ? 14.094 -10.375 1.780 1.00 92.38 82 ALA A N 1
ATOM 629 C CA . ALA A 1 82 ? 14.508 -9.056 2.266 1.00 92.38 82 ALA A CA 1
ATOM 630 C C . ALA A 1 82 ? 13.472 -7.942 1.997 1.00 92.38 82 ALA A C 1
ATOM 632 O O . ALA A 1 82 ? 13.476 -6.917 2.680 1.00 92.38 82 ALA A O 1
ATOM 633 N N . ALA A 1 83 ? 12.586 -8.130 1.014 1.00 94.81 83 ALA A N 1
ATOM 634 C CA . ALA A 1 83 ? 11.526 -7.189 0.670 1.00 94.81 83 ALA A CA 1
ATOM 635 C C . ALA A 1 83 ? 10.205 -7.466 1.409 1.00 94.81 83 ALA A C 1
ATOM 637 O O . ALA A 1 83 ? 9.359 -6.573 1.460 1.00 94.81 83 ALA A O 1
ATOM 638 N N . LYS A 1 84 ? 10.033 -8.629 2.061 1.00 96.81 84 LYS A N 1
ATOM 639 C CA . LYS A 1 84 ? 8.804 -8.964 2.814 1.00 96.81 84 LYS A CA 1
ATOM 640 C C . LYS A 1 84 ? 8.502 -8.026 3.978 1.00 96.81 84 LYS A C 1
ATOM 642 O O . LYS A 1 84 ? 7.378 -7.972 4.460 1.00 96.81 84 LYS A O 1
ATOM 647 N N . ILE A 1 85 ? 9.463 -7.195 4.377 1.00 97.19 85 ILE A N 1
ATOM 648 C CA . ILE A 1 85 ? 9.234 -6.093 5.315 1.00 97.19 85 ILE A CA 1
ATOM 649 C C . ILE A 1 85 ? 8.081 -5.159 4.876 1.00 97.19 85 ILE A C 1
ATOM 651 O O . ILE A 1 85 ? 7.419 -4.547 5.719 1.00 97.19 85 ILE A O 1
ATOM 655 N N . ILE A 1 86 ? 7.792 -5.070 3.570 1.00 96.88 86 ILE A N 1
ATOM 656 C CA . ILE A 1 86 ? 6.663 -4.287 3.050 1.00 96.88 86 ILE A CA 1
ATOM 657 C C . ILE A 1 86 ? 5.300 -4.857 3.487 1.00 96.88 86 ILE A C 1
ATOM 659 O O . ILE A 1 86 ? 4.347 -4.096 3.644 1.00 96.88 86 ILE A O 1
ATOM 663 N N . GLU A 1 87 ? 5.223 -6.162 3.766 1.00 97.75 87 GLU A N 1
ATOM 664 C CA . GLU A 1 87 ? 4.023 -6.857 4.256 1.00 97.75 87 GLU A CA 1
ATOM 665 C C . GLU A 1 87 ? 3.757 -6.590 5.744 1.00 97.75 87 GLU A C 1
ATOM 667 O O . GLU A 1 87 ? 2.652 -6.823 6.237 1.00 97.75 87 GLU A O 1
ATOM 672 N N . HIS A 1 88 ? 4.736 -6.048 6.481 1.00 97.94 88 HIS A N 1
ATOM 673 C CA . HIS A 1 88 ? 4.544 -5.735 7.894 1.00 97.94 88 HIS A CA 1
ATOM 674 C C . HIS A 1 88 ? 3.424 -4.702 8.094 1.00 97.94 88 HIS A C 1
ATOM 676 O O . HIS A 1 88 ? 3.423 -3.656 7.430 1.00 97.94 88 HIS A O 1
ATOM 682 N N . PRO A 1 89 ? 2.513 -4.934 9.053 1.00 97.69 89 PRO A N 1
ATOM 683 C CA . PRO A 1 89 ? 1.391 -4.044 9.282 1.00 97.69 89 PRO A CA 1
ATOM 684 C C . PRO A 1 89 ? 1.844 -2.662 9.764 1.00 97.69 89 PRO A C 1
ATOM 686 O O . PRO A 1 89 ? 2.844 -2.516 10.470 1.00 97.69 89 PRO A O 1
ATOM 689 N N . PHE A 1 90 ? 1.068 -1.642 9.417 1.00 97.62 90 PHE A N 1
ATOM 690 C CA . PHE A 1 90 ? 1.284 -0.254 9.816 1.00 97.62 90 PHE A CA 1
ATOM 691 C C . PHE A 1 90 ? -0.045 0.419 10.159 1.00 97.62 90 PHE A C 1
ATOM 693 O O . PHE A 1 90 ? -1.102 -0.024 9.714 1.00 97.62 90 PHE A O 1
ATOM 700 N N . ALA A 1 91 ? -0.008 1.474 10.974 1.00 96.25 91 ALA A N 1
ATOM 701 C CA . ALA A 1 91 ? -1.214 2.209 11.347 1.00 96.25 91 ALA A CA 1
ATOM 702 C C . ALA A 1 91 ? -1.319 3.523 10.574 1.00 96.25 91 ALA A C 1
ATOM 704 O O . ALA A 1 91 ? -0.324 4.228 10.405 1.00 96.25 91 ALA A O 1
ATOM 705 N N . ILE A 1 92 ? -2.529 3.868 10.156 1.00 95.44 92 ILE A N 1
ATOM 706 C CA . ILE A 1 92 ? -2.858 5.102 9.452 1.00 95.44 92 ILE A CA 1
ATOM 707 C C . ILE A 1 92 ? -3.893 5.856 10.278 1.00 95.44 92 ILE A C 1
ATOM 709 O O . ILE A 1 92 ? -4.859 5.251 10.738 1.00 95.44 92 ILE A O 1
ATOM 713 N N . VAL A 1 93 ? -3.688 7.154 10.480 1.00 93.75 93 VAL A N 1
ATOM 714 C CA . VAL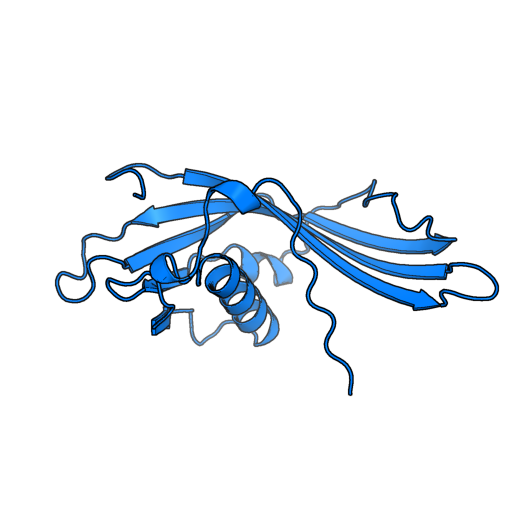 A 1 93 ? -4.577 8.001 11.279 1.00 93.75 93 VAL A CA 1
ATOM 715 C C . VAL A 1 93 ? -5.140 9.100 10.393 1.00 93.75 93 VAL A C 1
ATOM 717 O O . VAL A 1 93 ? -4.371 9.862 9.802 1.00 93.75 93 VAL A O 1
ATOM 720 N N . TYR A 1 94 ? -6.465 9.192 10.331 1.00 90.81 94 TYR A N 1
ATOM 721 C CA . TYR A 1 94 ? -7.176 10.287 9.672 1.00 90.81 94 TYR A CA 1
ATOM 722 C C . TYR A 1 94 ? -7.859 11.187 10.701 1.00 90.81 94 TYR A C 1
ATOM 724 O O . TYR A 1 94 ? -8.125 10.764 11.827 1.00 90.81 94 TYR A O 1
ATOM 732 N N . ASP A 1 95 ? -8.150 12.424 10.314 1.00 88.62 95 ASP A N 1
ATOM 733 C CA . ASP A 1 95 ? -9.071 13.279 11.059 1.00 88.62 95 ASP A CA 1
ATOM 734 C C . ASP A 1 95 ? -10.534 12.957 10.715 1.00 88.62 95 ASP A C 1
ATOM 736 O O . ASP A 1 95 ? -10.833 12.063 9.919 1.00 88.62 95 ASP A O 1
ATOM 740 N N . ASP A 1 96 ? -11.465 13.681 11.331 1.00 85.88 96 ASP A N 1
ATOM 741 C CA . ASP A 1 96 ? -12.905 13.501 11.103 1.00 85.88 96 ASP A CA 1
ATOM 742 C C . ASP A 1 96 ? -13.363 13.916 9.695 1.00 85.88 96 ASP A C 1
ATOM 744 O O . ASP A 1 96 ? -14.468 13.569 9.279 1.00 85.88 96 ASP A O 1
ATOM 748 N N . LEU A 1 97 ? -12.514 14.624 8.946 1.00 83.19 97 LEU A N 1
ATOM 749 C CA . LEU A 1 97 ? -12.763 15.056 7.570 1.00 83.19 97 LEU A CA 1
ATOM 750 C C . LEU A 1 97 ? -12.146 14.096 6.538 1.00 83.19 97 LEU A C 1
ATOM 752 O O . LEU A 1 97 ? -12.225 14.353 5.339 1.00 83.19 97 LEU A O 1
ATOM 756 N N . GLY A 1 98 ? -11.537 12.991 6.983 1.00 81.38 98 GLY A N 1
ATOM 757 C CA . GLY A 1 98 ? -10.880 12.018 6.107 1.00 81.38 98 GLY A CA 1
ATOM 758 C C . GLY A 1 98 ? -9.486 12.441 5.641 1.00 81.38 98 GLY A C 1
ATOM 759 O O . GLY A 1 98 ? -8.928 11.816 4.738 1.00 81.38 98 GLY A O 1
ATOM 760 N N . ARG A 1 99 ? -8.897 13.475 6.252 1.00 87.50 99 ARG A N 1
ATOM 761 C CA . ARG A 1 99 ? -7.549 13.941 5.919 1.00 87.50 99 ARG A CA 1
ATOM 762 C C . ARG A 1 99 ? -6.502 13.152 6.687 1.00 87.50 99 ARG A C 1
ATOM 764 O O . ARG A 1 99 ? -6.652 12.894 7.880 1.00 87.50 99 ARG A O 1
ATOM 771 N N . LEU A 1 100 ? -5.421 12.778 6.012 1.00 90.69 100 LEU A N 1
ATOM 772 C CA . LEU A 1 100 ? -4.323 12.018 6.602 1.00 90.69 100 LEU A CA 1
ATOM 773 C C . LEU A 1 100 ? -3.573 12.869 7.640 1.00 90.69 100 LEU A C 1
ATOM 775 O O . LEU A 1 100 ? -2.911 13.842 7.287 1.00 90.69 100 LEU A O 1
ATOM 779 N N . LEU A 1 101 ? -3.631 12.466 8.911 1.00 92.19 101 LEU A N 1
ATOM 780 C CA . LEU A 1 101 ? -2.869 13.088 10.000 1.00 92.19 101 LEU A CA 1
ATOM 781 C C . LEU A 1 101 ? -1.475 12.479 10.144 1.00 92.19 101 LEU A C 1
ATOM 783 O O . LEU A 1 101 ? -0.516 13.174 10.478 1.00 92.19 101 LEU A O 1
ATOM 787 N N . GLY A 1 102 ? -1.343 11.174 9.903 1.00 92.81 102 GLY A N 1
ATOM 788 C CA . GLY A 1 102 ? -0.051 10.512 10.001 1.00 92.81 102 GLY A CA 1
ATOM 789 C C . GLY A 1 102 ? -0.094 9.004 9.815 1.00 92.81 102 GLY A C 1
ATOM 790 O O . GLY A 1 102 ? -1.150 8.381 9.719 1.00 92.81 102 GLY A O 1
ATOM 791 N N . VAL A 1 103 ? 1.103 8.416 9.784 1.00 95.94 103 VAL A N 1
ATOM 792 C CA . VAL A 1 103 ? 1.315 6.974 9.629 1.00 95.94 103 VAL A CA 1
ATOM 793 C C . VAL A 1 103 ? 2.312 6.502 10.687 1.00 95.94 103 VAL A C 1
ATOM 795 O O . VAL A 1 103 ? 3.396 7.074 10.813 1.00 95.94 103 VAL A O 1
ATOM 798 N N . ARG A 1 104 ? 1.969 5.458 11.447 1.00 96.19 104 ARG A N 1
ATOM 799 C CA . ARG A 1 104 ? 2.873 4.802 12.404 1.00 96.19 104 ARG A CA 1
ATOM 800 C C . ARG A 1 104 ? 3.424 3.529 11.762 1.00 96.19 104 ARG A C 1
ATOM 802 O O . ARG A 1 104 ? 2.685 2.580 11.514 1.00 96.19 104 ARG A O 1
ATOM 809 N N . ILE A 1 105 ? 4.726 3.533 11.494 1.00 97.31 105 ILE A N 1
ATOM 810 C CA . ILE A 1 105 ? 5.478 2.447 10.848 1.00 97.31 105 ILE A CA 1
ATOM 811 C C . ILE A 1 105 ? 6.633 2.071 11.779 1.00 97.31 105 ILE A C 1
ATOM 813 O O . ILE A 1 105 ? 7.138 2.933 12.506 1.00 97.31 105 ILE A O 1
ATOM 817 N N . ASN A 1 106 ? 7.072 0.810 11.772 1.00 95.94 106 ASN A N 1
ATOM 818 C CA . ASN A 1 106 ? 8.222 0.405 12.573 1.00 95.94 106 ASN A CA 1
ATOM 819 C C . ASN A 1 106 ? 9.475 1.211 12.156 1.00 95.94 106 ASN A C 1
ATOM 821 O O . ASN A 1 106 ? 9.841 1.302 10.981 1.00 95.94 106 ASN A O 1
ATOM 825 N N . HIS A 1 107 ? 10.137 1.827 13.138 1.00 95.06 107 HIS A N 1
ATOM 826 C CA . HIS A 1 107 ? 11.297 2.693 12.930 1.00 95.06 1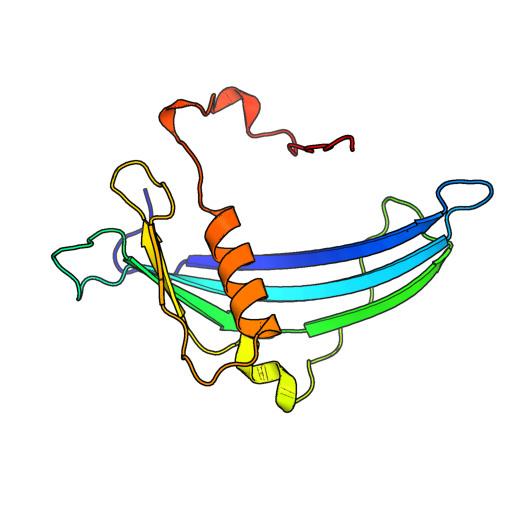07 HIS A CA 1
ATOM 827 C C . HIS A 1 107 ? 12.511 1.948 12.358 1.00 95.06 107 HIS A C 1
ATOM 829 O O . HIS A 1 107 ? 13.351 2.585 11.724 1.00 95.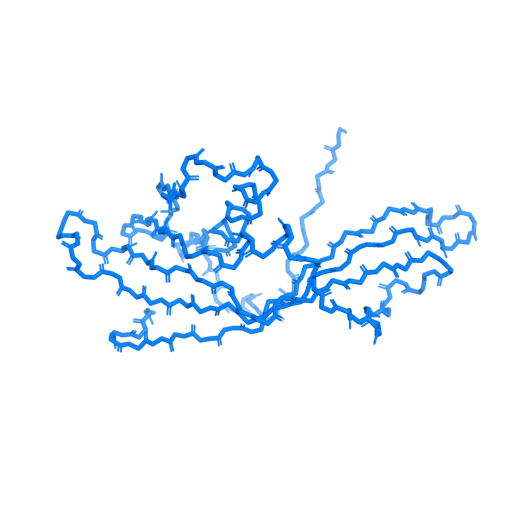06 107 HIS A O 1
ATOM 835 N N . GLN A 1 108 ? 12.576 0.626 12.516 1.00 96.94 108 GLN A N 1
ATOM 836 C CA . GLN A 1 108 ? 13.645 -0.221 11.984 1.00 96.94 108 GLN A CA 1
ATOM 837 C C . GLN A 1 108 ? 13.459 -0.562 10.500 1.00 96.94 108 GLN A C 1
ATOM 839 O O . GLN A 1 108 ? 14.381 -1.076 9.875 1.00 96.94 108 GLN A O 1
ATOM 844 N N . GLU A 1 109 ? 12.294 -0.268 9.909 1.00 97.12 109 GLU A N 1
ATOM 845 C CA . GLU A 1 109 ? 12.076 -0.534 8.488 1.00 97.12 109 GLU A CA 1
ATOM 846 C C . GLU A 1 109 ? 12.970 0.336 7.593 1.00 97.12 109 GLU A C 1
ATOM 848 O O . GLU A 1 109 ? 13.227 1.509 7.911 1.00 97.12 109 GLU A O 1
ATOM 853 N N . PRO A 1 110 ? 13.401 -0.191 6.435 1.00 97.12 110 PRO A N 1
ATOM 854 C CA . PRO A 1 110 ? 14.156 0.587 5.470 1.00 97.12 110 PRO A CA 1
ATOM 855 C C . PRO A 1 110 ? 13.311 1.739 4.905 1.00 97.12 110 PRO A C 1
ATOM 857 O O . PRO A 1 110 ? 12.079 1.682 4.850 1.00 97.12 110 PRO A O 1
ATOM 860 N N . GLY A 1 111 ? 13.988 2.804 4.464 1.00 97.38 111 GLY A N 1
ATOM 861 C CA . GLY A 1 111 ? 13.337 4.029 3.982 1.00 97.38 111 GLY A CA 1
ATOM 862 C C . GLY A 1 111 ? 12.355 3.798 2.830 1.00 97.38 111 GLY A C 1
ATOM 863 O O . GLY A 1 111 ? 11.278 4.388 2.824 1.00 97.38 111 GLY A O 1
ATOM 864 N N . TRP A 1 112 ? 12.677 2.893 1.902 1.00 94.81 112 TRP A N 1
ATOM 865 C CA . TRP A 1 112 ? 11.805 2.569 0.771 1.00 94.81 112 TRP A CA 1
ATOM 866 C C . TRP A 1 112 ? 10.464 1.963 1.225 1.00 94.81 112 TRP A C 1
ATOM 868 O O . TRP A 1 112 ? 9.420 2.398 0.747 1.00 94.81 112 TRP A O 1
ATOM 878 N N . SER A 1 113 ? 10.462 1.050 2.208 1.00 96.50 113 SER A N 1
ATOM 879 C CA . SER A 1 113 ? 9.231 0.433 2.741 1.00 96.50 113 SER A CA 1
ATOM 880 C C . SER A 1 113 ? 8.360 1.488 3.414 1.00 96.50 113 SER A C 1
ATOM 882 O O . SER A 1 113 ? 7.158 1.590 3.160 1.00 96.50 113 SER A O 1
ATOM 884 N N . LYS A 1 114 ? 8.993 2.364 4.207 1.00 97.38 114 LYS A N 1
ATOM 885 C CA . LYS A 1 114 ? 8.310 3.496 4.842 1.00 97.38 114 LYS A CA 1
ATOM 886 C C . LYS A 1 114 ? 7.653 4.416 3.811 1.00 97.38 114 LYS A C 1
ATOM 888 O O . LYS A 1 114 ? 6.530 4.861 4.031 1.00 97.38 114 LYS A O 1
ATOM 893 N N . ASN A 1 115 ? 8.331 4.698 2.700 1.00 96.12 115 ASN A N 1
ATOM 894 C CA . ASN A 1 115 ? 7.801 5.555 1.641 1.00 96.12 115 ASN A CA 1
ATOM 895 C C . ASN A 1 115 ? 6.632 4.896 0.899 1.00 96.12 115 ASN A C 1
ATOM 897 O O . ASN A 1 115 ? 5.613 5.550 0.701 1.00 96.12 115 ASN A O 1
ATOM 901 N N . MET A 1 116 ? 6.723 3.600 0.589 1.00 95.31 116 MET A N 1
ATOM 902 C CA . MET A 1 116 ? 5.621 2.837 -0.013 1.00 95.31 116 MET A CA 1
ATOM 903 C C . MET A 1 116 ? 4.370 2.850 0.875 1.00 95.31 116 MET A C 1
ATOM 905 O O . MET A 1 116 ? 3.276 3.162 0.413 1.00 95.31 116 MET A O 1
ATOM 909 N N . LYS A 1 117 ? 4.523 2.597 2.181 1.00 97.00 117 LYS A N 1
ATOM 910 C CA . LYS A 1 117 ? 3.405 2.614 3.143 1.00 97.00 117 LYS A CA 1
ATOM 911 C C . LYS A 1 117 ? 2.773 4.002 3.281 1.00 97.00 117 LYS A C 1
ATOM 913 O O . LYS A 1 117 ? 1.553 4.115 3.386 1.00 97.00 117 LYS A O 1
ATOM 918 N N . LYS A 1 118 ? 3.578 5.070 3.226 1.00 95.69 118 LYS A N 1
ATOM 919 C CA . LYS A 1 118 ? 3.075 6.454 3.175 1.00 95.69 118 LYS A CA 1
ATOM 920 C C . LYS A 1 118 ? 2.316 6.747 1.879 1.00 95.69 118 LYS A C 1
ATOM 922 O O . LYS A 1 118 ? 1.266 7.377 1.944 1.00 95.69 118 LYS A O 1
ATOM 927 N N . ALA A 1 119 ? 2.811 6.275 0.734 1.00 93.00 119 ALA A N 1
ATOM 928 C CA . ALA A 1 119 ? 2.120 6.419 -0.545 1.00 93.00 119 ALA A CA 1
ATOM 929 C C . ALA A 1 119 ? 0.752 5.717 -0.510 1.00 93.00 119 ALA A C 1
ATOM 931 O O . ALA A 1 119 ? -0.261 6.346 -0.805 1.00 93.00 119 ALA A O 1
ATOM 932 N N . ILE A 1 120 ? 0.695 4.473 -0.019 1.00 94.50 120 ILE A N 1
ATOM 933 C CA . ILE A 1 120 ? -0.565 3.736 0.184 1.00 94.50 120 ILE A CA 1
ATOM 934 C C . ILE A 1 120 ? -1.517 4.510 1.105 1.00 94.50 120 ILE A C 1
ATOM 936 O O . ILE A 1 120 ? -2.691 4.663 0.783 1.00 94.50 120 ILE A O 1
ATOM 940 N N . ALA A 1 121 ? -1.027 5.042 2.229 1.00 94.19 121 ALA A N 1
ATOM 941 C CA . ALA A 1 121 ? -1.850 5.850 3.130 1.00 94.19 121 ALA A CA 1
ATOM 942 C C . ALA A 1 121 ? -2.411 7.107 2.443 1.00 94.19 121 ALA A C 1
ATOM 944 O O . ALA A 1 121 ? -3.564 7.471 2.659 1.00 94.19 121 ALA A O 1
ATOM 945 N N . SER A 1 122 ? -1.626 7.751 1.576 1.00 91.00 122 SER A N 1
ATOM 946 C CA . SER A 1 122 ? -2.066 8.947 0.855 1.00 91.00 122 SER A CA 1
ATOM 947 C C . SER A 1 122 ? -3.178 8.683 -0.165 1.00 91.00 122 SER A C 1
ATOM 949 O O . SER A 1 122 ? -3.959 9.590 -0.432 1.00 91.00 122 SER A O 1
ATOM 951 N N . MET A 1 123 ? -3.328 7.452 -0.675 1.00 87.62 123 MET A N 1
ATOM 952 C CA . MET A 1 123 ? -4.402 7.108 -1.625 1.00 87.62 123 MET A CA 1
ATOM 953 C C . MET A 1 123 ? -5.806 7.281 -1.042 1.00 87.62 123 MET A C 1
ATOM 955 O O . MET A 1 123 ? -6.762 7.500 -1.781 1.00 87.62 123 MET A O 1
ATOM 959 N N . PHE A 1 124 ? -5.936 7.176 0.279 1.00 85.56 124 PHE A N 1
ATOM 960 C CA . PHE A 1 124 ? -7.209 7.346 0.977 1.00 85.56 124 PHE A CA 1
ATOM 961 C C . PHE A 1 124 ? -7.370 8.751 1.570 1.00 85.56 124 PHE A C 1
ATOM 963 O O . PHE A 1 124 ? -8.386 9.020 2.206 1.00 85.56 124 PHE A O 1
ATOM 970 N N . ASN A 1 125 ? -6.395 9.644 1.364 1.00 82.88 125 ASN A N 1
ATOM 971 C CA . ASN A 1 125 ? -6.477 11.043 1.768 1.00 82.88 125 ASN A CA 1
ATOM 972 C C . ASN A 1 125 ? -7.407 11.800 0.815 1.00 82.88 125 ASN A C 1
ATOM 974 O O . ASN A 1 125 ? -6.972 12.452 -0.135 1.00 82.88 125 ASN A O 1
ATOM 978 N N . VAL A 1 126 ? -8.703 11.654 1.049 1.00 72.81 126 VAL A N 1
ATOM 979 C CA . VAL A 1 126 ? -9.749 12.118 0.152 1.00 72.81 126 VAL A CA 1
ATOM 980 C C . VAL A 1 126 ? -10.592 13.159 0.883 1.00 72.81 126 VAL A C 1
ATOM 982 O O . VAL A 1 126 ? -11.312 12.820 1.818 1.00 72.81 126 VAL A O 1
ATOM 985 N N . ASP A 1 127 ? -10.527 14.420 0.446 1.00 69.25 127 ASP A N 1
ATOM 986 C CA . ASP A 1 127 ? -11.410 15.474 0.959 1.00 69.25 127 ASP A CA 1
ATOM 987 C C . ASP A 1 127 ? -12.822 15.284 0.389 1.00 69.25 127 ASP A C 1
ATOM 989 O O . ASP A 1 127 ? -13.131 15.667 -0.744 1.00 69.25 127 ASP A O 1
ATOM 993 N N . LEU A 1 128 ? -13.684 14.654 1.185 1.00 64.06 128 LEU A N 1
ATOM 994 C CA . LEU A 1 128 ? -15.055 14.335 0.797 1.00 64.06 128 LEU A CA 1
ATOM 995 C C . LEU A 1 128 ? -15.926 15.584 0.592 1.00 64.06 128 LEU A C 1
ATOM 997 O O . LEU A 1 128 ? -16.930 15.493 -0.110 1.00 64.06 128 LEU A O 1
ATOM 1001 N N . HIS A 1 129 ? -15.557 16.746 1.145 1.00 67.12 129 HIS A N 1
ATOM 1002 C CA . HIS A 1 129 ? -16.317 17.985 0.949 1.00 67.12 129 HIS A CA 1
ATOM 1003 C C . HIS A 1 129 ? -16.137 18.578 -0.449 1.00 67.12 129 HIS A C 1
ATOM 1005 O O . HIS A 1 129 ? -17.009 19.301 -0.927 1.00 67.12 129 HIS A O 1
ATOM 1011 N N . GLN A 1 130 ? -15.026 18.260 -1.114 1.00 65.44 130 GLN A N 1
ATOM 1012 C CA . GLN A 1 130 ? -14.713 18.738 -2.464 1.00 65.44 130 GLN A CA 1
ATOM 1013 C C . GLN A 1 130 ? -15.052 17.708 -3.549 1.00 65.44 130 GLN A C 1
ATOM 1015 O O . GLN A 1 130 ? -14.804 17.934 -4.736 1.00 65.44 130 GLN A O 1
ATOM 1020 N N . LEU A 1 131 ? -15.606 16.558 -3.159 1.00 62.72 131 LEU A N 1
ATOM 1021 C CA . LEU A 1 131 ? -15.885 15.452 -4.061 1.00 62.72 131 LEU A CA 1
ATOM 1022 C C . LEU A 1 131 ? -17.322 15.482 -4.563 1.00 62.72 131 LEU A C 1
ATOM 1024 O O . LEU A 1 131 ? -18.254 15.047 -3.893 1.00 62.72 131 LEU A O 1
ATOM 1028 N N . ASP A 1 132 ? -17.481 15.931 -5.806 1.00 64.94 132 ASP A N 1
ATOM 1029 C CA . ASP A 1 132 ? -18.699 15.671 -6.561 1.00 64.94 132 ASP A CA 1
ATOM 1030 C C . ASP A 1 132 ? -18.750 14.185 -6.945 1.00 64.94 132 ASP A C 1
ATOM 1032 O O . ASP A 1 132 ? -18.058 13.726 -7.865 1.00 64.94 132 ASP A O 1
ATOM 1036 N N . LEU A 1 133 ? -19.575 13.425 -6.220 1.00 62.75 133 LEU A N 1
ATOM 1037 C CA . LEU A 1 133 ? -19.776 11.990 -6.420 1.00 62.75 133 LEU A CA 1
ATOM 1038 C C . LEU A 1 133 ? -20.268 11.653 -7.839 1.00 62.75 133 LEU A C 1
ATOM 1040 O O . LEU A 1 133 ? -20.031 10.537 -8.301 1.00 62.75 133 LEU A O 1
ATOM 1044 N N . ALA A 1 134 ? -20.880 12.601 -8.564 1.00 63.25 134 ALA A N 1
ATOM 1045 C CA . ALA A 1 134 ? -21.284 12.404 -9.957 1.00 63.25 134 ALA A CA 1
ATOM 1046 C C . ALA A 1 134 ? -20.083 12.263 -10.918 1.00 63.25 134 ALA A C 1
ATOM 1048 O O . ALA A 1 134 ? -20.227 11.729 -12.018 1.00 63.25 134 ALA A O 1
ATOM 1049 N N . THR A 1 135 ? -18.886 12.695 -10.502 1.00 58.19 135 THR A N 1
ATOM 1050 C CA . THR A 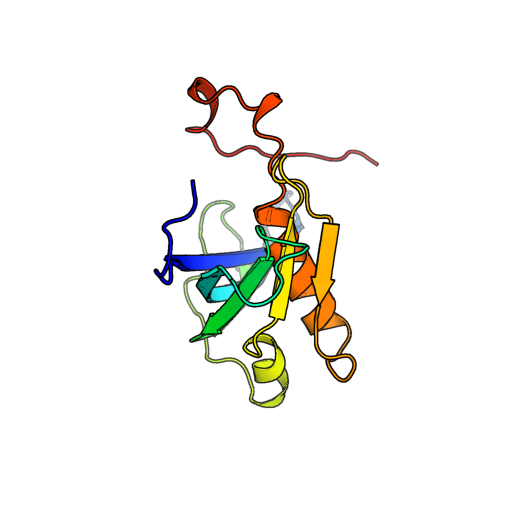1 135 ? -17.661 12.691 -11.325 1.00 58.19 135 THR A CA 1
ATOM 1051 C C . THR A 1 135 ? -16.719 11.506 -11.064 1.00 58.19 135 THR A C 1
ATOM 1053 O O . THR A 1 135 ? -15.728 11.346 -11.776 1.00 58.19 135 THR A O 1
ATOM 1056 N N . LEU A 1 136 ? -17.020 10.648 -10.079 1.00 54.66 136 LEU A N 1
ATOM 1057 C CA . LEU A 1 136 ? -16.141 9.564 -9.601 1.00 54.66 136 LEU A CA 1
ATOM 1058 C C . LEU A 1 136 ? -15.961 8.376 -10.561 1.00 54.66 136 LEU A C 1
ATOM 1060 O O . LEU A 1 136 ? -15.145 7.497 -10.299 1.00 54.66 136 LEU A O 1
ATOM 1064 N N . THR A 1 137 ? -16.701 8.320 -11.666 1.00 53.16 137 THR A N 1
ATOM 1065 C CA . THR A 1 137 ? -16.614 7.219 -12.640 1.00 53.16 137 THR A CA 1
ATOM 1066 C C . THR A 1 137 ? -15.456 7.357 -13.625 1.00 53.16 137 THR A C 1
ATOM 1068 O O . THR A 1 137 ? -15.192 6.420 -14.377 1.00 53.16 137 THR A O 1
ATOM 1071 N N . LYS A 1 138 ? -14.747 8.494 -13.637 1.00 54.81 138 LYS A N 1
ATOM 1072 C CA . LYS A 1 138 ? -13.603 8.721 -14.529 1.00 54.81 138 LYS A CA 1
ATOM 1073 C C . LYS A 1 138 ? -12.283 8.693 -13.750 1.00 54.81 138 LYS A C 1
ATOM 1075 O O . LYS A 1 138 ? -12.188 9.380 -12.730 1.00 54.81 138 LYS A O 1
ATOM 1080 N N . PRO A 1 139 ? -11.257 7.963 -14.231 1.00 54.66 139 PRO A N 1
ATOM 1081 C CA . PRO A 1 139 ? -9.901 8.070 -13.704 1.00 54.66 139 PRO A CA 1
ATOM 1082 C C . PRO A 1 139 ? -9.468 9.539 -13.671 1.00 54.66 139 PRO A C 1
ATOM 1084 O O . PRO A 1 139 ? -9.581 10.240 -14.678 1.00 54.66 139 PRO A O 1
ATOM 1087 N N . LYS A 1 140 ? -8.998 10.020 -12.517 1.00 52.84 140 LYS A N 1
ATOM 1088 C CA . LYS A 1 140 ? -8.411 11.359 -12.410 1.00 52.84 140 LYS A CA 1
ATOM 1089 C C . LYS A 1 140 ? -6.909 11.252 -12.648 1.00 52.84 140 LYS A C 1
ATOM 1091 O O . LYS A 1 140 ? -6.210 10.622 -11.863 1.00 52.84 140 LYS A O 1
ATOM 1096 N N . SER A 1 141 ? -6.425 11.865 -13.724 1.00 47.06 141 SER A N 1
ATOM 1097 C CA . SER A 1 141 ? -4.997 12.064 -13.969 1.00 47.06 141 SER A CA 1
ATOM 1098 C C . SER A 1 141 ? -4.596 13.462 -13.513 1.00 47.06 141 SER A C 1
ATOM 1100 O O . SER A 1 141 ? -5.235 14.442 -13.901 1.00 47.06 141 SER A O 1
ATOM 1102 N N . PHE A 1 142 ? -3.522 13.564 -12.740 1.00 48.91 142 PHE A N 1
ATOM 1103 C CA . PHE A 1 142 ? -2.887 14.838 -12.421 1.00 48.91 142 PHE A CA 1
ATOM 1104 C C . PHE A 1 142 ? -1.564 14.899 -13.180 1.00 48.91 142 PHE A C 1
ATOM 1106 O O . PHE A 1 142 ? -0.740 14.000 -13.044 1.00 48.91 142 PHE A O 1
ATOM 1113 N N . ILE A 1 143 ? -1.381 15.935 -13.997 1.00 45.41 143 ILE A N 1
ATOM 1114 C CA . ILE A 1 143 ? -0.110 16.227 -14.663 1.00 45.41 143 ILE A CA 1
ATOM 1115 C C . ILE A 1 143 ? 0.460 17.454 -13.958 1.00 45.41 143 ILE A C 1
ATOM 1117 O O . ILE A 1 143 ? -0.172 18.511 -13.957 1.00 45.41 143 ILE A O 1
ATOM 1121 N N . ALA A 1 144 ? 1.614 17.296 -13.315 1.00 37.41 144 ALA A N 1
ATOM 1122 C CA . ALA A 1 144 ? 2.393 18.420 -12.816 1.00 37.41 144 ALA A CA 1
ATOM 1123 C C . ALA A 1 144 ? 3.374 18.839 -13.915 1.00 37.41 144 ALA A C 1
ATOM 1125 O O . ALA A 1 144 ? 4.103 17.997 -14.435 1.00 37.41 144 ALA A O 1
ATOM 1126 N N . ASN A 1 145 ? 3.365 20.121 -14.268 1.00 33.69 145 ASN A N 1
ATOM 1127 C CA . ASN A 1 145 ? 4.391 20.716 -15.117 1.00 33.69 145 ASN A CA 1
ATOM 1128 C C . ASN A 1 145 ? 5.480 21.290 -14.200 1.00 33.69 145 ASN A C 1
ATOM 1130 O O . ASN A 1 145 ? 5.136 21.927 -13.200 1.00 33.69 145 ASN A O 1
ATOM 1134 N N . GLU A 1 146 ? 6.750 21.044 -14.529 1.00 37.38 146 GLU A N 1
ATOM 1135 C CA . GLU A 1 146 ? 7.886 21.778 -13.946 1.00 37.38 146 GLU A CA 1
ATOM 1136 C C . GLU A 1 146 ? 7.952 23.219 -14.468 1.00 37.38 146 GLU A C 1
ATOM 1138 O O . GLU A 1 146 ? 7.622 23.442 -15.659 1.00 37.38 146 GLU A O 1
#

Foldseek 3Di:
DPDAPDKDKDWDKDKDWDFDPPPFTWTWMKMKIWIKIKHQDCPDVVFRQKIKIFTPPIWMDIDTTRDDVPDDDPDTHGDDPLPCLLRDIKMWTADPQQATPDIGHPPPDDPVSVVVVVVVNVVRRDRPVPDPVVPVPDDDDDDDDD

Solvent-accessible surface area (backbone atoms only — not comparable to full-atom values): 8839 Å² total; per-residue (Å²): 134,84,67,80,99,40,75,49,77,41,86,42,74,51,73,49,77,50,66,41,80,68,98,57,37,36,29,46,37,42,37,39,38,30,40,37,37,38,30,74,36,80,85,44,81,94,40,73,50,21,30,41,37,32,41,42,80,53,23,36,26,78,50,76,46,80,43,60,97,81,70,72,90,89,62,68,41,77,58,56,78,91,56,50,67,56,38,53,65,31,37,39,34,33,47,99,63,38,43,71,74,48,72,53,64,68,86,86,56,56,70,68,48,56,50,52,54,50,53,60,54,52,76,64,47,47,61,63,91,78,53,62,75,91,59,68,88,52,88,85,84,85,84,85,80,132

Secondary structure (DSSP, 8-state):
-PPTT-EEEEEEEEEEEEEE-SSS-EEEEEEEEEEEEEEE--S-TT-TTEEEEEEEEEEEEEEEEE--TTPPP---EEPPGGGGGGGS-EEEEE-TTS-EEEEE--TTS-HHHHHHHHHHHHTT---GGG--GGGTTS--------